Protein AF-A0A3B0N1D8-F1 (afdb_monomer)

Radius of gyration: 13.74 Å; Cα contacts (8 Å, |Δi|>4): 98; chains: 1; bounding box: 36×20×42 Å

Foldseek 3Di:
DPPPWDKDKAKAKAFQVRHTPVQLGDNYQVSSVVSVCVVCVDPPPDDRNMDIDIDIDTDDD

Mean predicted aligned error: 6.48 Å

Secondary structure (DSSP, 8-state):
-----EEEEEEEEE-TTS-B-GGG-BSSHHHHHHHHHHHSPPPTT-----EEEEEEEEE--

Organism: NCBI:txid254356

pLDDT: mean 83.41, std 12.84, range [50.28, 95.88]

Sequence (61 aa):
MQPKRRRFKGYAVLDERGSLIWGTMHPESKKSRELFEKWNPTVDGYDHGEKLVSIEITLTE

Structure (mmCIF, N/CA/C/O backbone):
data_AF-A0A3B0N1D8-F1
#
_entry.id   AF-A0A3B0N1D8-F1
#
loop_
_atom_site.group_PDB
_atom_site.id
_atom_site.type_symbol
_atom_site.label_atom_id
_atom_site.label_alt_id
_atom_site.label_comp_id
_atom_site.label_asym_id
_atom_site.label_entity_id
_atom_site.label_seq_id
_atom_site.pdbx_PDB_ins_code
_atom_site.Cartn_x
_atom_site.Cartn_y
_atom_site.Cartn_z
_atom_site.occupancy
_atom_site.B_iso_or_equiv
_atom_site.auth_seq_id
_atom_site.auth_comp_id
_atom_site.auth_asym_id
_atom_site.auth_atom_id
_atom_site.pdbx_PDB_model_num
ATOM 1 N N . MET A 1 1 ? -19.050 -5.978 25.898 1.00 50.28 1 MET A N 1
ATOM 2 C CA . MET A 1 1 ? -18.354 -4.915 25.141 1.00 50.28 1 MET A CA 1
ATOM 3 C C . MET A 1 1 ? -17.931 -5.550 23.821 1.00 50.28 1 MET A C 1
ATOM 5 O O . MET A 1 1 ? -17.158 -6.491 23.876 1.00 50.28 1 MET A O 1
ATOM 9 N N . GLN A 1 2 ? -18.520 -5.189 22.674 1.00 57.09 2 GLN A N 1
ATOM 10 C CA . GLN A 1 2 ? -18.047 -5.744 21.393 1.00 57.09 2 GLN A CA 1
ATOM 11 C C . GLN A 1 2 ? -16.651 -5.168 21.106 1.00 57.09 2 GLN A C 1
ATOM 13 O O . GLN A 1 2 ? -16.480 -3.956 21.291 1.00 57.09 2 GLN A O 1
ATOM 18 N N . PRO A 1 3 ? -15.661 -5.975 20.688 1.00 59.81 3 PRO A N 1
ATOM 19 C CA . PRO A 1 3 ? -14.342 -5.454 20.375 1.00 59.81 3 PRO A CA 1
ATOM 20 C C . PRO A 1 3 ? -14.464 -4.456 19.229 1.00 59.81 3 PRO A C 1
ATOM 22 O O . PRO A 1 3 ? -15.049 -4.723 18.174 1.00 59.81 3 PRO A O 1
ATOM 25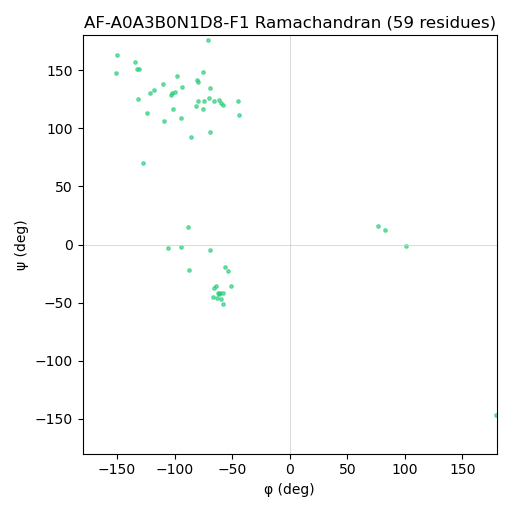 N N . LYS A 1 4 ? -13.971 -3.243 19.472 1.00 66.06 4 LYS A N 1
ATOM 26 C CA . LYS A 1 4 ? -14.016 -2.156 18.500 1.00 66.06 4 LYS A CA 1
ATOM 27 C C . LYS A 1 4 ? -13.065 -2.534 17.368 1.00 66.06 4 LYS A C 1
ATOM 29 O O . LYS A 1 4 ? -11.862 -2.329 17.499 1.00 66.06 4 LYS A O 1
ATOM 34 N N . ARG A 1 5 ? -13.604 -3.109 16.283 1.00 65.56 5 ARG A N 1
ATOM 35 C CA . ARG A 1 5 ? -12.847 -3.490 15.077 1.00 65.56 5 ARG A CA 1
ATOM 36 C C . ARG A 1 5 ? -11.893 -2.359 14.700 1.00 65.56 5 ARG A C 1
ATOM 38 O O . ARG A 1 5 ? -12.339 -1.276 14.309 1.00 65.56 5 ARG A O 1
ATOM 45 N N . ARG A 1 6 ? -10.587 -2.594 14.840 1.00 79.00 6 ARG A N 1
ATOM 46 C CA . ARG A 1 6 ? -9.569 -1.630 14.416 1.00 79.00 6 ARG A CA 1
ATOM 47 C C . ARG A 1 6 ? -9.481 -1.701 12.899 1.00 79.00 6 ARG A C 1
ATOM 49 O O . ARG A 1 6 ? -9.158 -2.745 12.342 1.00 79.00 6 ARG A O 1
ATOM 56 N N . ARG A 1 7 ? -9.815 -0.593 12.239 1.00 84.88 7 ARG A N 1
ATOM 57 C CA . ARG A 1 7 ? -9.671 -0.456 10.790 1.00 84.88 7 ARG A CA 1
ATOM 58 C C . ARG A 1 7 ? -8.400 0.312 10.481 1.00 84.88 7 ARG A C 1
ATOM 60 O O . ARG A 1 7 ? -8.177 1.378 11.051 1.00 84.88 7 ARG A O 1
ATOM 67 N N . PHE A 1 8 ? -7.607 -0.219 9.566 1.00 87.94 8 PHE A N 1
ATOM 68 C CA . PHE A 1 8 ? -6.505 0.487 8.935 1.00 87.94 8 PHE A CA 1
ATOM 69 C C . PHE A 1 8 ? -6.945 0.921 7.539 1.00 87.94 8 PHE A C 1
ATOM 71 O O . PHE A 1 8 ? -7.472 0.108 6.784 1.00 87.94 8 PHE A O 1
ATOM 78 N N . LYS A 1 9 ? -6.734 2.195 7.203 1.00 92.38 9 LYS A N 1
ATOM 79 C CA . LYS A 1 9 ? -6.932 2.733 5.854 1.00 92.38 9 LYS A CA 1
ATOM 80 C C . LYS A 1 9 ? -5.612 3.317 5.381 1.00 92.38 9 LYS A C 1
ATOM 82 O O . LYS A 1 9 ? -4.998 4.093 6.112 1.00 92.38 9 LYS A O 1
ATOM 87 N N . GLY A 1 10 ? -5.190 2.952 4.181 1.00 94.44 10 GLY A N 1
ATOM 88 C CA . GLY A 1 10 ? -3.919 3.409 3.643 1.00 94.44 10 GLY A CA 1
ATOM 89 C C . GLY A 1 10 ? -3.653 2.838 2.265 1.00 94.44 10 GLY A C 1
ATOM 90 O O . GLY A 1 10 ? -4.577 2.613 1.486 1.00 94.44 10 GLY A O 1
ATOM 91 N N . TYR A 1 11 ? -2.381 2.600 1.991 1.00 95.88 11 TYR A N 1
ATOM 92 C CA . TYR A 1 11 ? -1.867 2.121 0.724 1.00 95.88 11 TYR A CA 1
ATOM 93 C C . TYR A 1 11 ? -0.938 0.939 0.953 1.00 95.88 11 TYR A C 1
ATOM 95 O O . TYR A 1 11 ? -0.291 0.851 1.997 1.00 95.88 11 TYR A O 1
ATOM 103 N N . ALA A 1 12 ? -0.876 0.055 -0.031 1.00 94.50 12 ALA A N 1
ATOM 104 C CA . ALA A 1 12 ? 0.089 -1.028 -0.105 1.00 94.50 12 ALA A CA 1
ATOM 105 C C . ALA A 1 12 ? 0.385 -1.353 -1.563 1.00 94.50 12 ALA A C 1
ATOM 107 O O . ALA A 1 12 ? -0.378 -1.000 -2.465 1.00 94.50 12 ALA A O 1
ATOM 108 N N . VAL A 1 13 ? 1.481 -2.059 -1.776 1.00 93.31 13 VAL A N 1
ATOM 109 C CA . VAL A 1 13 ? 1.816 -2.647 -3.061 1.00 93.31 13 VAL A CA 1
ATOM 110 C C . VAL A 1 13 ? 1.298 -4.083 -3.103 1.00 93.31 13 VAL A C 1
ATOM 112 O O . VAL A 1 13 ? 1.429 -4.830 -2.131 1.00 93.31 13 VAL A O 1
ATOM 115 N N . LEU A 1 14 ? 0.675 -4.441 -4.221 1.00 92.19 14 LEU A N 1
ATOM 116 C CA . LEU A 1 14 ? 0.328 -5.813 -4.567 1.00 92.19 14 LEU A CA 1
ATOM 117 C C . LEU A 1 14 ? 1.385 -6.383 -5.507 1.00 92.19 14 LEU A C 1
ATOM 119 O O . LEU A 1 14 ? 1.878 -5.642 -6.354 1.00 92.19 14 LEU A O 1
ATOM 123 N N . ASP A 1 15 ? 1.683 -7.672 -5.383 1.00 88.75 15 ASP A N 1
ATOM 124 C CA . ASP A 1 15 ? 2.463 -8.399 -6.387 1.00 88.75 15 ASP A CA 1
ATOM 125 C C . ASP A 1 15 ? 1.662 -8.615 -7.692 1.00 88.75 15 ASP A C 1
ATOM 127 O O . ASP A 1 15 ? 0.468 -8.301 -7.764 1.00 88.75 15 ASP A O 1
ATOM 131 N N . GLU A 1 16 ? 2.298 -9.192 -8.717 1.00 87.75 16 GLU A N 1
ATOM 132 C CA . GLU A 1 16 ? 1.660 -9.547 -10.001 1.00 87.75 16 GLU A CA 1
ATOM 133 C C . GLU A 1 16 ? 0.395 -10.419 -9.864 1.00 87.75 16 GLU A C 1
ATOM 135 O O . GLU A 1 16 ? -0.455 -10.439 -10.755 1.00 87.75 16 GLU A O 1
ATOM 140 N N . ARG A 1 17 ? 0.242 -11.144 -8.749 1.00 89.44 17 ARG A N 1
ATOM 141 C CA . ARG A 1 17 ? -0.891 -12.040 -8.473 1.00 89.44 17 ARG A CA 1
ATOM 142 C C . ARG A 1 17 ? -1.995 -11.351 -7.677 1.00 89.44 17 ARG A C 1
ATOM 144 O O . ARG A 1 17 ? -3.029 -11.962 -7.409 1.00 89.44 17 ARG A O 1
ATOM 151 N N . GLY A 1 18 ? -1.793 -10.091 -7.298 1.00 88.69 18 GLY A N 1
ATOM 152 C CA . GLY A 1 18 ? -2.700 -9.333 -6.447 1.00 88.69 18 GLY A CA 1
ATOM 153 C C . GLY A 1 18 ? -2.515 -9.601 -4.951 1.00 88.69 18 GLY A C 1
ATOM 154 O O . GLY A 1 18 ? -3.371 -9.195 -4.162 1.00 88.69 18 GLY A O 1
ATOM 155 N N . SER A 1 19 ? -1.437 -10.271 -4.533 1.00 90.38 19 SER A N 1
ATOM 156 C CA . SER A 1 19 ? -1.150 -10.535 -3.119 1.00 90.38 19 SER A CA 1
ATOM 157 C C . SER A 1 19 ? -0.544 -9.307 -2.449 1.00 90.38 19 SER A C 1
ATOM 159 O O . SER A 1 19 ? 0.316 -8.632 -3.009 1.00 90.38 19 SER A O 1
ATOM 161 N N . LEU A 1 20 ? -0.959 -9.030 -1.214 1.00 89.69 20 LEU A N 1
ATOM 1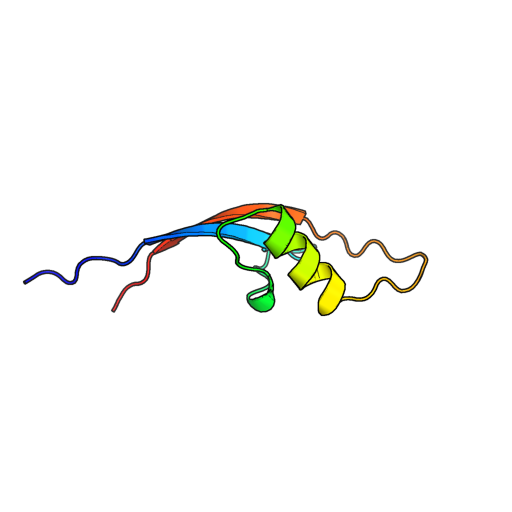62 C CA . LEU A 1 20 ? -0.476 -7.882 -0.454 1.00 89.69 20 LEU A CA 1
ATOM 163 C C . LEU A 1 20 ? 0.991 -8.051 -0.023 1.00 89.69 20 LEU A C 1
ATOM 165 O O . LEU A 1 20 ? 1.326 -8.989 0.705 1.00 89.69 20 LEU A O 1
ATOM 169 N N . ILE A 1 21 ? 1.842 -7.079 -0.354 1.00 89.88 21 ILE A N 1
ATOM 170 C CA . ILE A 1 21 ? 3.208 -6.996 0.170 1.00 89.88 21 ILE A CA 1
ATOM 171 C C . ILE A 1 21 ? 3.174 -6.264 1.517 1.00 89.88 21 ILE A C 1
ATOM 173 O O . ILE A 1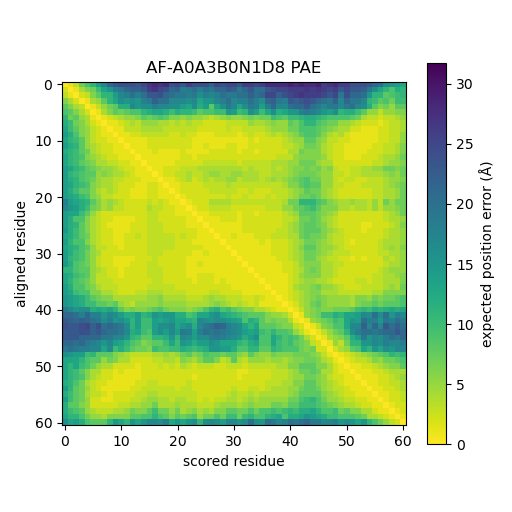 21 ? 3.248 -5.035 1.591 1.00 89.88 21 ILE A O 1
ATOM 177 N N . TRP A 1 22 ? 3.068 -7.026 2.607 1.00 83.44 22 TRP A N 1
ATOM 178 C CA . TRP A 1 22 ? 2.864 -6.521 3.976 1.00 83.44 22 TRP A CA 1
ATOM 179 C C . TRP A 1 22 ? 3.842 -5.418 4.414 1.00 83.44 22 TRP A C 1
ATOM 181 O O . TRP A 1 22 ? 3.438 -4.475 5.092 1.00 83.44 22 TRP A O 1
ATOM 191 N N . GLY A 1 23 ? 5.107 -5.486 3.987 1.00 88.31 23 GLY A N 1
ATOM 192 C CA . GLY A 1 23 ? 6.143 -4.498 4.324 1.00 88.31 23 GLY A CA 1
ATOM 193 C C . GLY A 1 23 ? 5.959 -3.113 3.690 1.00 88.31 23 GLY A C 1
ATOM 194 O O . GLY A 1 23 ? 6.727 -2.205 3.995 1.00 88.31 23 GLY A O 1
ATOM 195 N N . THR A 1 24 ? 4.958 -2.945 2.822 1.00 93.25 24 THR A N 1
ATOM 196 C CA . THR A 1 24 ? 4.686 -1.698 2.086 1.00 93.25 24 THR A CA 1
ATOM 197 C C . THR A 1 24 ? 3.474 -0.939 2.615 1.00 93.25 24 THR A C 1
ATOM 199 O O . THR A 1 24 ? 3.169 0.140 2.114 1.00 93.25 24 THR A O 1
ATOM 202 N N . MET A 1 25 ? 2.762 -1.466 3.615 1.00 93.50 25 MET A N 1
ATOM 203 C CA . MET A 1 25 ? 1.561 -0.813 4.133 1.00 93.50 25 MET A CA 1
ATOM 204 C C . MET A 1 25 ? 1.891 0.520 4.805 1.00 93.50 25 MET A C 1
ATOM 206 O O . MET A 1 25 ? 2.644 0.568 5.778 1.00 93.50 25 MET A O 1
ATOM 210 N N . HIS A 1 26 ? 1.275 1.603 4.338 1.00 94.38 26 HIS A N 1
ATOM 211 C CA . HIS A 1 26 ? 1.395 2.910 4.977 1.00 94.38 26 HIS A CA 1
ATOM 212 C C . HIS A 1 26 ? 0.139 3.761 4.750 1.00 94.38 26 HIS A C 1
ATOM 214 O O . HIS A 1 26 ? -0.459 3.672 3.679 1.00 94.38 26 HIS A O 1
ATOM 220 N N . PRO A 1 27 ? -0.262 4.639 5.689 1.00 94.31 27 PRO A N 1
ATOM 221 C CA . PRO A 1 27 ? -1.348 5.600 5.455 1.00 94.31 27 PRO A CA 1
ATOM 222 C C . PRO A 1 27 ? -1.147 6.524 4.240 1.00 94.31 27 PRO A C 1
ATOM 224 O O . PRO A 1 27 ? -2.108 7.083 3.723 1.00 94.31 27 PRO A O 1
ATOM 227 N N . GLU A 1 28 ? 0.091 6.665 3.764 1.00 95.31 28 GLU A N 1
ATOM 228 C CA . GLU A 1 28 ? 0.479 7.559 2.669 1.00 95.31 28 GLU A CA 1
ATOM 229 C C . GLU A 1 28 ? 1.042 6.757 1.495 1.00 95.31 28 GLU A C 1
ATOM 231 O O . GLU A 1 28 ? 1.927 5.919 1.675 1.00 95.31 28 GLU A O 1
ATOM 236 N N . SER A 1 29 ? 0.580 7.062 0.283 1.00 93.44 29 SER A N 1
ATOM 237 C CA . SER A 1 29 ? 0.981 6.370 -0.948 1.00 93.44 29 SER A CA 1
ATOM 238 C C . SER A 1 29 ? 2.478 6.497 -1.232 1.00 93.44 29 SER A C 1
ATOM 240 O O . SER A 1 29 ? 3.132 5.506 -1.550 1.00 93.44 29 SER A O 1
ATOM 242 N N . LYS A 1 30 ? 3.045 7.695 -1.043 1.00 93.88 30 LYS A N 1
ATOM 243 C CA . LYS A 1 30 ? 4.477 7.956 -1.243 1.00 93.88 30 LYS A CA 1
ATOM 244 C C . LYS A 1 30 ? 5.339 7.077 -0.338 1.00 93.88 30 LYS A C 1
ATOM 246 O O . LYS A 1 30 ? 6.274 6.443 -0.805 1.00 93.88 30 LYS A O 1
ATOM 251 N N . LYS A 1 31 ? 4.986 6.990 0.943 1.00 93.62 31 LYS A N 1
ATOM 252 C CA . LYS A 1 31 ? 5.696 6.155 1.920 1.00 93.62 31 LYS A CA 1
ATOM 253 C C . LYS A 1 31 ? 5.565 4.669 1.612 1.00 93.62 31 LYS A C 1
ATOM 255 O O . LYS A 1 31 ? 6.533 3.936 1.762 1.00 93.62 31 LYS A O 1
ATOM 260 N N . SER A 1 32 ? 4.397 4.233 1.143 1.00 92.75 32 SER A N 1
ATOM 261 C CA . SER A 1 32 ? 4.195 2.859 0.680 1.00 92.75 32 SER A CA 1
ATOM 262 C C . SER A 1 32 ? 5.120 2.513 -0.494 1.00 92.75 32 SER A C 1
ATOM 264 O O . SER A 1 32 ? 5.759 1.460 -0.487 1.00 92.75 32 SER A O 1
ATOM 266 N N . ARG A 1 33 ? 5.284 3.440 -1.448 1.00 90.31 33 ARG A N 1
ATOM 267 C CA . ARG A 1 33 ? 6.228 3.299 -2.565 1.00 90.31 33 ARG A CA 1
ATOM 268 C C . ARG A 1 33 ? 7.689 3.309 -2.109 1.00 90.31 33 ARG A C 1
ATOM 270 O O . ARG A 1 33 ? 8.436 2.430 -2.513 1.00 90.31 33 ARG A O 1
ATOM 277 N N . GLU A 1 34 ? 8.070 4.233 -1.227 1.00 92.44 34 GLU A N 1
ATOM 278 C CA . GLU A 1 34 ? 9.421 4.287 -0.644 1.00 92.44 34 GLU A CA 1
ATOM 279 C C . GLU A 1 34 ? 9.772 2.979 0.085 1.00 92.44 34 GLU A C 1
ATOM 281 O O . GLU A 1 34 ? 10.885 2.476 -0.038 1.00 92.44 34 GLU A O 1
ATOM 286 N N . LEU A 1 35 ? 8.823 2.403 0.834 1.00 92.31 35 LEU A N 1
ATOM 287 C CA . LEU A 1 35 ? 8.999 1.102 1.480 1.00 92.31 35 LEU A CA 1
ATOM 288 C C . LEU A 1 35 ? 9.183 -0.006 0.444 1.00 92.31 35 LEU A C 1
ATOM 290 O O . LEU A 1 35 ? 10.085 -0.824 0.590 1.00 92.31 35 LEU A O 1
ATOM 294 N N . PHE A 1 36 ? 8.357 -0.025 -0.602 1.00 89.88 36 PHE A N 1
ATOM 295 C CA . PHE A 1 36 ? 8.489 -1.002 -1.675 1.00 89.88 36 PHE A CA 1
ATOM 296 C C . PHE A 1 36 ? 9.865 -0.938 -2.341 1.00 89.88 36 PHE A C 1
ATOM 298 O O . PHE A 1 36 ? 10.539 -1.959 -2.394 1.00 89.88 36 PHE A O 1
ATOM 305 N N . GLU A 1 37 ? 10.312 0.248 -2.752 1.00 88.12 37 GLU A N 1
ATOM 306 C CA . GLU A 1 37 ? 11.615 0.464 -3.399 1.00 88.12 37 GLU A CA 1
ATOM 307 C C . GLU A 1 37 ? 12.789 0.147 -2.463 1.00 88.12 37 GLU A C 1
ATOM 309 O O . GLU A 1 37 ? 13.798 -0.407 -2.890 1.00 88.12 37 GLU A O 1
ATOM 314 N N . LYS A 1 38 ? 12.654 0.438 -1.162 1.00 88.25 38 LYS A N 1
ATOM 315 C CA . LYS A 1 38 ? 13.665 0.092 -0.153 1.00 88.25 38 LYS A CA 1
ATOM 316 C C . LYS 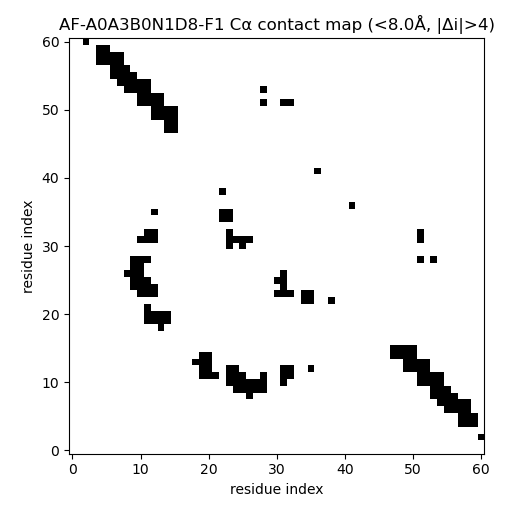A 1 38 ? 13.865 -1.419 -0.027 1.00 88.25 38 LYS A C 1
ATOM 318 O O . LYS A 1 38 ? 14.995 -1.866 0.160 1.00 88.25 38 LYS A O 1
ATOM 323 N N . TRP A 1 39 ? 12.779 -2.189 -0.048 1.00 82.75 39 TRP A N 1
ATOM 324 C CA . TRP A 1 39 ? 12.828 -3.646 0.106 1.00 82.75 39 TRP A CA 1
ATOM 325 C C . TRP A 1 39 ? 13.033 -4.382 -1.224 1.00 82.75 39 TRP A C 1
ATOM 327 O O . TRP A 1 39 ? 13.520 -5.508 -1.210 1.00 82.75 39 TRP A O 1
ATOM 337 N N . ASN A 1 40 ? 12.704 -3.737 -2.345 1.00 77.00 40 ASN A N 1
ATOM 338 C CA . ASN A 1 40 ? 12.817 -4.260 -3.706 1.00 77.00 40 ASN A CA 1
ATOM 339 C C . ASN A 1 40 ? 13.607 -3.252 -4.555 1.00 77.00 40 ASN A C 1
ATOM 341 O O . ASN A 1 40 ? 13.022 -2.560 -5.392 1.00 77.00 40 ASN A O 1
ATOM 345 N N . PRO A 1 41 ? 14.923 -3.104 -4.310 1.00 73.50 41 PRO A N 1
ATOM 346 C CA . PRO A 1 41 ? 15.751 -2.243 -5.137 1.00 73.50 41 PRO A CA 1
ATOM 347 C C . PRO A 1 41 ? 15.699 -2.763 -6.574 1.00 73.50 41 PRO A C 1
ATOM 349 O O . PRO A 1 41 ? 16.012 -3.927 -6.829 1.00 73.50 41 PRO A O 1
ATOM 352 N N . THR A 1 42 ? 15.264 -1.908 -7.497 1.00 66.38 42 THR A N 1
ATOM 353 C CA . THR A 1 42 ? 15.099 -2.264 -8.903 1.00 66.38 42 THR A CA 1
ATOM 354 C C . THR A 1 42 ? 16.432 -2.756 -9.455 1.00 66.38 42 THR A C 1
ATOM 356 O O . THR A 1 42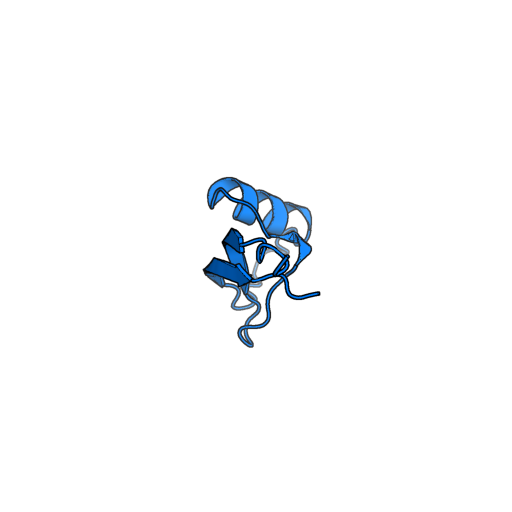 ? 17.423 -2.025 -9.457 1.00 66.38 42 THR A O 1
ATOM 359 N N . VAL A 1 43 ? 16.466 -3.999 -9.928 1.00 57.94 43 VAL A N 1
ATOM 360 C CA . VAL A 1 43 ? 17.511 -4.443 -10.849 1.00 57.94 43 VAL A CA 1
ATOM 361 C C . VAL A 1 43 ? 17.056 -3.964 -12.223 1.00 57.94 43 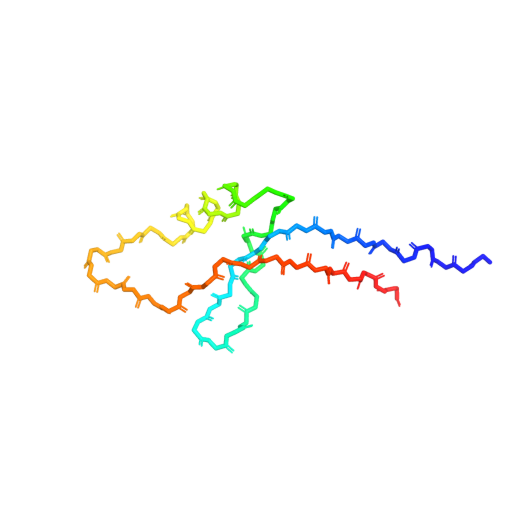VAL A C 1
ATOM 363 O O . VAL A 1 43 ? 15.953 -4.311 -12.647 1.00 57.94 43 VAL A O 1
ATOM 366 N N . ASP A 1 44 ? 17.848 -3.107 -12.874 1.00 60.56 44 ASP A N 1
ATOM 367 C CA . ASP A 1 44 ? 17.481 -2.490 -14.155 1.00 60.56 44 ASP A CA 1
ATOM 368 C C . ASP A 1 44 ? 16.893 -3.524 -15.135 1.00 60.56 44 ASP A C 1
ATOM 370 O O . ASP A 1 44 ? 17.523 -4.537 -15.448 1.00 60.56 44 ASP A O 1
ATOM 374 N N . GLY A 1 45 ? 15.673 -3.257 -15.616 1.00 52.69 45 GLY A N 1
ATOM 375 C CA . GLY A 1 45 ? 14.988 -4.062 -16.634 1.00 52.69 45 GLY A CA 1
ATOM 376 C C . GLY A 1 45 ? 13.907 -5.033 -16.142 1.00 52.69 45 GLY A C 1
ATOM 377 O O . GLY A 1 45 ? 13.280 -5.669 -16.986 1.00 52.69 45 GLY A O 1
ATOM 378 N N . TYR A 1 46 ? 13.645 -5.136 -14.835 1.00 53.22 46 TYR A N 1
ATOM 379 C CA . TYR A 1 46 ? 12.548 -5.957 -14.306 1.00 53.22 46 TYR A CA 1
ATOM 380 C C . TYR A 1 46 ? 11.407 -5.098 -13.749 1.00 53.22 46 TYR A C 1
ATOM 382 O O . TYR A 1 46 ? 11.517 -4.517 -12.672 1.00 53.22 46 TYR A O 1
ATOM 390 N N . ASP A 1 47 ? 10.301 -5.043 -14.491 1.00 62.12 47 ASP A N 1
ATOM 391 C CA . ASP A 1 47 ? 8.998 -4.634 -13.964 1.00 62.12 47 ASP A CA 1
ATOM 392 C C . ASP A 1 47 ? 8.258 -5.918 -13.566 1.00 62.12 47 ASP A C 1
ATOM 394 O O . ASP A 1 47 ? 7.912 -6.735 -14.421 1.00 62.12 47 ASP A O 1
ATOM 398 N N . HIS A 1 48 ? 8.105 -6.158 -12.266 1.00 71.56 48 HIS A N 1
ATOM 399 C CA . HIS A 1 48 ? 7.599 -7.420 -11.712 1.00 71.56 48 HIS A CA 1
ATOM 400 C C . HIS A 1 48 ? 6.063 -7.426 -11.585 1.00 71.56 48 HIS A C 1
ATOM 402 O O . HIS A 1 48 ? 5.489 -8.288 -10.920 1.00 71.56 48 HIS A O 1
ATOM 408 N N . GLY A 1 49 ? 5.382 -6.481 -12.246 1.00 80.56 49 GLY A N 1
ATOM 409 C CA . GLY A 1 49 ? 3.923 -6.417 -12.308 1.00 80.56 49 GLY A CA 1
ATOM 410 C C . GLY A 1 49 ? 3.264 -5.891 -11.033 1.00 80.56 49 GLY A C 1
ATOM 411 O O . GLY A 1 49 ? 2.055 -6.063 -10.861 1.00 80.56 49 GLY A O 1
ATOM 412 N N . GLU A 1 50 ? 4.016 -5.253 -10.133 1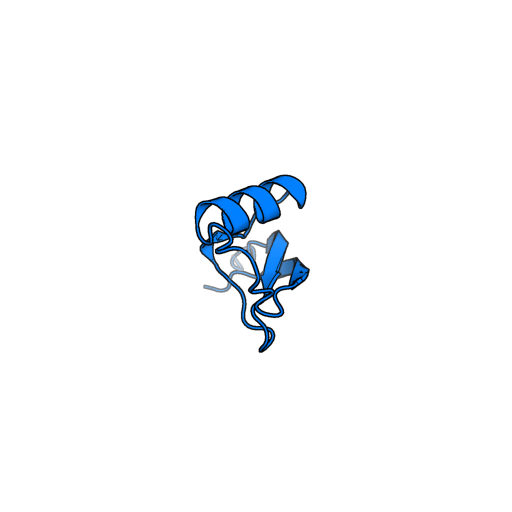.00 88.06 50 GLU A N 1
ATOM 413 C CA . GLU A 1 50 ? 3.471 -4.757 -8.878 1.00 88.06 50 GLU A CA 1
ATOM 414 C C . GLU A 1 50 ? 2.637 -3.488 -9.028 1.00 88.06 50 GLU A C 1
ATOM 416 O O . GLU A 1 50 ? 2.903 -2.596 -9.836 1.00 88.06 50 GLU A O 1
ATOM 421 N N . LYS A 1 51 ? 1.628 -3.358 -8.164 1.00 90.75 51 LYS A N 1
ATOM 422 C CA . LYS A 1 51 ? 0.681 -2.245 -8.217 1.00 90.75 51 LYS A CA 1
ATOM 423 C C . LYS A 1 51 ? 0.476 -1.604 -6.858 1.00 90.75 51 LYS A C 1
ATOM 425 O O . LYS A 1 51 ? 0.053 -2.257 -5.910 1.00 90.75 51 LYS A O 1
ATOM 430 N N . LEU A 1 52 ? 0.691 -0.292 -6.78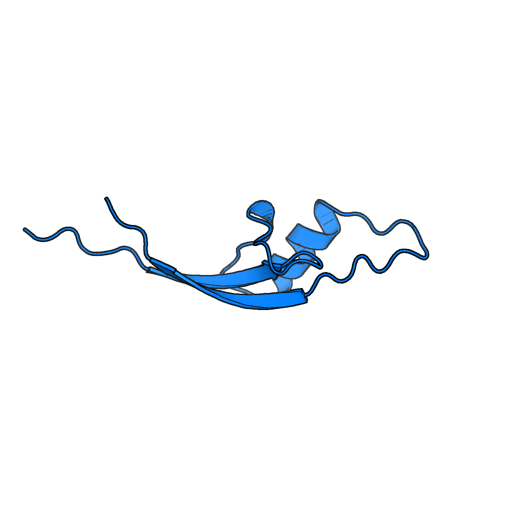1 1.00 91.00 52 LEU A N 1
ATOM 431 C CA . LEU A 1 52 ? 0.311 0.507 -5.619 1.00 91.00 52 LEU A CA 1
ATOM 432 C C . LEU A 1 52 ? -1.211 0.718 -5.606 1.00 91.00 52 LEU A C 1
ATOM 434 O O . LEU A 1 52 ? -1.777 1.254 -6.560 1.00 91.00 52 LEU A O 1
ATOM 438 N N . VAL A 1 53 ? -1.871 0.321 -4.521 1.00 93.94 53 VAL A N 1
ATOM 439 C CA . VAL A 1 53 ? -3.330 0.404 -4.360 1.00 93.94 53 VAL A CA 1
ATOM 440 C C . VAL A 1 53 ? -3.705 0.972 -2.995 1.00 93.94 53 VAL A C 1
ATOM 442 O O . VAL A 1 53 ? -2.933 0.890 -2.040 1.00 93.94 53 VAL A O 1
ATOM 445 N N . SER A 1 54 ? -4.907 1.539 -2.889 1.00 95.31 54 SER A N 1
ATOM 446 C CA . SER A 1 54 ? -5.516 1.853 -1.597 1.00 95.31 54 SER A CA 1
ATOM 447 C C . SER A 1 54 ? -6.146 0.599 -0.987 1.00 95.31 54 SER A C 1
ATOM 449 O O . SER A 1 54 ? -6.735 -0.221 -1.691 1.00 95.31 54 SER A O 1
ATOM 451 N N . ILE A 1 55 ? -6.027 0.448 0.332 1.00 92.06 55 ILE A N 1
ATOM 452 C CA . ILE A 1 55 ? -6.547 -0.704 1.076 1.00 92.06 55 ILE A CA 1
ATOM 453 C C . ILE A 1 55 ? -7.313 -0.267 2.328 1.00 92.06 55 ILE A C 1
ATOM 455 O O . ILE A 1 55 ? -6.997 0.747 2.958 1.00 92.06 55 ILE A O 1
ATOM 459 N N . GLU A 1 56 ? -8.289 -1.085 2.724 1.00 92.94 56 GLU A N 1
ATOM 460 C CA . GLU A 1 56 ? -8.928 -1.041 4.040 1.00 92.94 56 GLU A CA 1
ATOM 461 C C . GLU A 1 56 ? -8.795 -2.426 4.691 1.00 92.94 56 GLU A C 1
ATOM 463 O O . GLU A 1 56 ? -9.376 -3.397 4.212 1.00 92.94 56 GLU A O 1
ATOM 468 N N . ILE A 1 57 ? -8.026 -2.527 5.779 1.00 87.44 57 ILE A N 1
ATOM 469 C CA . ILE A 1 57 ? -7.859 -3.770 6.545 1.00 87.44 57 ILE A CA 1
ATOM 470 C C . ILE A 1 57 ? -8.691 -3.672 7.815 1.00 87.44 57 ILE A C 1
ATOM 472 O O . ILE A 1 57 ? -8.574 -2.715 8.583 1.00 87.44 57 ILE A O 1
ATOM 476 N N . THR A 1 58 ? -9.516 -4.686 8.057 1.00 89.50 58 THR A N 1
ATOM 477 C CA . THR A 1 58 ? -10.253 -4.838 9.311 1.00 89.50 58 THR A CA 1
ATOM 478 C C . THR A 1 58 ? -9.553 -5.878 10.172 1.00 89.50 58 THR A C 1
ATOM 480 O O . THR A 1 58 ? -9.493 -7.042 9.793 1.00 89.50 58 THR A O 1
ATOM 483 N N . LEU A 1 59 ? -9.047 -5.463 11.333 1.00 80.56 59 LEU A N 1
ATOM 484 C CA . LEU A 1 59 ? -8.523 -6.383 12.338 1.00 80.56 59 LEU A CA 1
ATOM 485 C C . LEU A 1 59 ? -9.696 -6.985 13.119 1.00 80.56 59 LEU A C 1
ATOM 487 O O . LEU A 1 59 ? -10.514 -6.253 13.691 1.00 80.56 59 LEU A O 1
ATOM 491 N N . THR A 1 60 ? -9.774 -8.310 13.117 1.00 82.50 60 THR A N 1
ATOM 492 C CA . THR A 1 60 ? -10.715 -9.106 13.912 1.00 82.50 60 THR A CA 1
ATOM 493 C C . 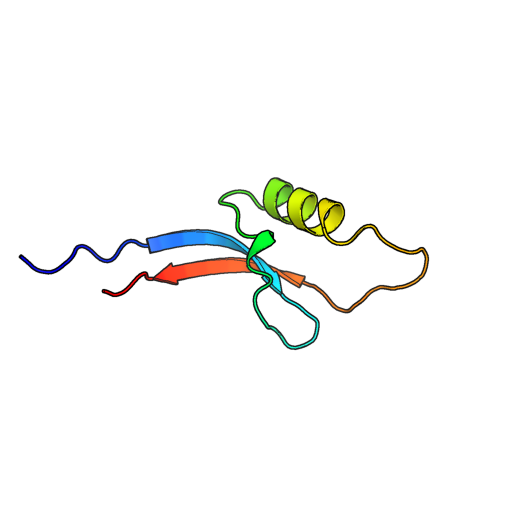THR A 1 60 ? -9.938 -9.851 14.998 1.00 82.50 60 THR A C 1
ATOM 495 O O . THR A 1 60 ? -8.839 -10.324 14.717 1.00 82.50 60 THR A O 1
ATOM 498 N N . GLU A 1 61 ? -10.484 -9.897 16.217 1.00 70.12 61 GLU A N 1
ATOM 499 C CA . GLU A 1 61 ? -9.986 -10.746 17.318 1.00 70.12 61 GLU A CA 1
ATOM 500 C C . GLU A 1 61 ? -10.312 -12.222 17.079 1.00 70.12 61 GLU A C 1
ATOM 502 O O . GLU A 1 61 ? -11.377 -12.486 16.466 1.00 70.12 61 GLU A O 1
#

Solvent-accessible surface area (backbone atoms only — not comparable to full-atom values): 3711 Å² total; per-residue (Å²): 133,82,82,78,66,51,69,48,68,28,16,29,32,20,43,65,86,66,48,77,42,75,85,11,62,28,74,41,62,68,58,11,49,53,37,41,45,71,77,51,65,78,58,92,89,66,83,74,60,61,43,82,42,80,47,77,48,76,51,75,135